Protein AF-A0AAE0R3N4-F1 (afdb_monomer_lite)

Structure (mmCIF, N/CA/C/O backbone):
data_AF-A0AAE0R3N4-F1
#
_entry.id   AF-A0AAE0R3N4-F1
#
loop_
_atom_site.group_PDB
_atom_site.id
_atom_site.type_symbol
_atom_site.label_atom_id
_atom_site.label_alt_id
_atom_site.label_comp_id
_atom_site.label_asym_id
_atom_site.label_entity_id
_atom_site.label_seq_id
_atom_site.pdbx_PDB_ins_code
_atom_site.Cartn_x
_atom_site.Cartn_y
_atom_site.Cartn_z
_atom_site.occupancy
_atom_site.B_iso_or_equiv
_atom_site.auth_seq_id
_atom_site.auth_comp_id
_atom_site.auth_asym_id
_atom_site.auth_atom_id
_atom_site.pdbx_PDB_model_num
ATOM 1 N N . MET A 1 1 ? -7.457 12.496 18.381 1.00 75.00 1 MET A N 1
ATOM 2 C CA . MET A 1 1 ? -6.257 12.449 17.524 1.00 75.00 1 MET A CA 1
ATOM 3 C C . MET A 1 1 ? -6.134 11.059 16.929 1.00 75.00 1 MET A C 1
ATOM 5 O O . MET A 1 1 ? -5.923 10.110 17.679 1.00 75.00 1 MET A O 1
ATOM 9 N N . HIS A 1 2 ? -6.313 10.932 15.615 1.00 83.38 2 HIS A N 1
ATOM 10 C CA . HIS A 1 2 ? -6.113 9.679 14.886 1.00 83.38 2 HIS A CA 1
ATOM 11 C C . HIS A 1 2 ? -4.612 9.431 14.718 1.00 83.38 2 HIS A C 1
ATOM 13 O O . HIS A 1 2 ? -3.865 10.351 14.389 1.00 83.38 2 HIS A O 1
ATOM 19 N N . ARG A 1 3 ? -4.149 8.204 14.975 1.00 85.06 3 ARG A N 1
ATOM 20 C CA . ARG A 1 3 ? -2.735 7.836 14.826 1.00 85.06 3 ARG A CA 1
ATOM 21 C C . ARG A 1 3 ? -2.588 6.842 13.689 1.00 85.06 3 ARG A C 1
ATOM 23 O O . ARG A 1 3 ? -3.102 5.733 13.780 1.00 85.06 3 ARG A O 1
ATOM 30 N N . ILE A 1 4 ? -1.857 7.235 12.657 1.00 84.19 4 ILE A N 1
ATOM 31 C CA . ILE A 1 4 ? -1.532 6.387 11.515 1.00 84.19 4 ILE A CA 1
ATOM 32 C C . ILE A 1 4 ? -0.083 5.940 11.672 1.00 84.19 4 ILE A C 1
ATOM 34 O O . ILE A 1 4 ? 0.822 6.760 11.842 1.00 84.19 4 ILE A O 1
ATOM 38 N N . LYS A 1 5 ? 0.141 4.628 11.626 1.00 84.88 5 LYS A N 1
ATOM 39 C CA . LYS A 1 5 ? 1.479 4.042 11.585 1.00 84.88 5 LYS A CA 1
ATOM 40 C C . LYS A 1 5 ? 1.647 3.329 10.257 1.00 84.88 5 LYS A C 1
ATOM 42 O O . LYS A 1 5 ? 0.799 2.520 9.899 1.00 84.88 5 LYS A O 1
ATOM 47 N N . GLY A 1 6 ? 2.729 3.623 9.550 1.00 77.62 6 GLY A N 1
ATOM 48 C CA . GLY A 1 6 ? 3.010 3.005 8.260 1.00 77.62 6 GLY A CA 1
ATOM 49 C C . GLY A 1 6 ? 4.486 2.708 8.054 1.00 77.62 6 GLY A C 1
ATOM 50 O O . GLY A 1 6 ? 5.361 3.213 8.763 1.00 77.62 6 GLY A O 1
ATOM 51 N N . THR A 1 7 ? 4.753 1.900 7.039 1.00 73.06 7 THR A N 1
ATOM 52 C CA . THR A 1 7 ? 6.085 1.692 6.473 1.00 73.06 7 THR A CA 1
ATOM 53 C C . THR A 1 7 ? 6.089 2.257 5.064 1.00 73.06 7 THR A C 1
ATOM 55 O O . THR A 1 7 ? 5.176 1.967 4.295 1.00 73.06 7 THR A O 1
ATOM 58 N N . MET A 1 8 ? 7.069 3.086 4.731 1.00 67.88 8 MET A N 1
ATOM 59 C CA . MET A 1 8 ? 7.149 3.728 3.421 1.00 67.88 8 MET A CA 1
ATOM 60 C C . MET A 1 8 ? 8.599 4.109 3.131 1.00 67.88 8 MET A C 1
ATOM 62 O O . MET A 1 8 ? 9.382 4.340 4.056 1.00 67.88 8 MET A O 1
ATOM 66 N N . ASP A 1 9 ? 8.959 4.199 1.851 1.00 63.75 9 ASP A N 1
ATOM 67 C CA . ASP A 1 9 ? 10.281 4.688 1.470 1.00 63.75 9 ASP A CA 1
ATOM 68 C C . ASP A 1 9 ? 10.438 6.142 1.926 1.00 63.75 9 ASP A C 1
ATOM 70 O O . ASP A 1 9 ? 9.513 6.947 1.778 1.00 63.75 9 ASP A O 1
ATOM 74 N N . GLY A 1 10 ? 11.613 6.509 2.443 1.00 62.28 10 GLY A N 1
ATOM 75 C CA . GLY A 1 10 ? 11.894 7.902 2.797 1.00 62.28 10 GLY A CA 1
ATOM 76 C C . GLY A 1 10 ? 11.706 8.861 1.613 1.00 62.28 10 GLY A C 1
ATOM 77 O O . GLY A 1 10 ? 11.278 9.998 1.805 1.00 62.28 10 GLY A O 1
ATOM 78 N N . ALA A 1 11 ? 11.933 8.394 0.380 1.00 62.97 11 ALA A N 1
ATOM 79 C CA . ALA A 1 11 ? 11.685 9.164 -0.836 1.00 62.97 11 ALA A CA 1
ATOM 80 C C . ALA A 1 11 ? 10.193 9.429 -1.102 1.00 62.97 11 ALA A C 1
ATOM 82 O O . ALA A 1 11 ? 9.863 10.476 -1.656 1.00 62.97 11 ALA A O 1
ATOM 83 N N . MET A 1 12 ? 9.294 8.524 -0.702 1.00 66.12 12 MET A N 1
ATOM 84 C CA . MET A 1 12 ? 7.843 8.713 -0.833 1.00 66.12 12 MET A CA 1
ATOM 85 C C . MET A 1 12 ? 7.274 9.568 0.305 1.00 66.12 12 MET A C 1
ATOM 87 O O . MET A 1 12 ? 6.354 10.347 0.078 1.00 66.12 12 MET A O 1
ATOM 91 N N . TYR A 1 13 ? 7.850 9.497 1.512 1.00 69.31 13 TYR A N 1
ATOM 92 C CA . TYR A 1 13 ? 7.412 10.313 2.652 1.00 69.31 13 TYR A CA 1
ATOM 93 C C . TYR A 1 13 ? 7.424 11.815 2.336 1.00 69.31 13 TYR A C 1
ATOM 95 O O . TYR A 1 13 ? 6.464 12.522 2.631 1.00 69.31 13 TYR A O 1
ATOM 103 N N . HIS A 1 14 ? 8.484 12.298 1.686 1.00 68.12 14 HIS A N 1
ATOM 104 C CA . HIS A 1 14 ? 8.627 13.710 1.317 1.00 68.12 14 HIS A CA 1
ATOM 105 C C . HIS A 1 14 ? 7.691 14.171 0.187 1.00 68.12 14 HIS A C 1
ATOM 107 O O . HIS A 1 14 ? 7.695 15.350 -0.158 1.00 68.12 14 HIS A O 1
ATOM 113 N N . GLN A 1 15 ? 6.912 13.264 -0.404 1.00 68.44 15 GLN A N 1
ATOM 114 C CA . GLN A 1 15 ? 5.987 13.564 -1.497 1.00 68.44 15 GLN A CA 1
ATOM 115 C C . GLN A 1 15 ? 4.553 13.817 -1.014 1.00 68.44 15 GLN A C 1
ATOM 117 O O . GLN A 1 15 ? 3.691 14.174 -1.815 1.00 68.44 15 GLN A O 1
ATOM 122 N N . ILE A 1 16 ? 4.286 13.670 0.288 1.00 72.06 16 ILE A N 1
ATOM 123 C CA . ILE A 1 16 ? 2.966 13.915 0.877 1.00 72.06 16 ILE A CA 1
ATOM 124 C C . ILE A 1 16 ? 2.819 15.416 1.182 1.00 72.06 16 ILE A C 1
ATOM 126 O O . ILE A 1 16 ? 2.949 15.849 2.324 1.00 72.06 16 ILE A O 1
ATOM 130 N N . LEU A 1 17 ? 2.566 16.207 0.135 1.00 60.41 17 LEU A N 1
ATOM 131 C CA . LEU A 1 17 ? 2.580 17.680 0.167 1.00 60.41 17 LEU A CA 1
ATOM 132 C C . LEU A 1 17 ? 1.595 18.325 1.157 1.00 60.41 17 LEU A C 1
ATOM 134 O O . LEU A 1 17 ? 1.822 19.455 1.583 1.00 60.41 17 LEU A O 1
ATOM 138 N N . ASP A 1 18 ? 0.523 17.626 1.529 1.00 70.94 18 ASP A N 1
ATOM 139 C CA . ASP A 1 18 ? -0.552 18.198 2.347 1.00 70.94 18 ASP A CA 1
ATOM 140 C C . ASP A 1 18 ? -0.300 18.054 3.867 1.00 70.94 18 ASP A C 1
ATOM 142 O O . ASP A 1 18 ? -1.045 18.609 4.673 1.00 70.94 18 ASP A O 1
ATOM 146 N N . LEU A 1 19 ? 0.753 17.335 4.287 1.00 75.69 19 LEU A N 1
ATOM 147 C CA . LEU A 1 19 ? 1.069 17.130 5.705 1.00 75.69 19 LEU A CA 1
ATOM 148 C C . LEU A 1 19 ? 2.213 18.025 6.186 1.00 75.69 19 LEU A C 1
ATOM 150 O O . LEU A 1 19 ? 3.256 18.164 5.545 1.00 75.69 19 LEU A O 1
ATOM 154 N N . LYS A 1 20 ? 2.083 18.553 7.408 1.00 84.50 20 LYS A N 1
ATOM 155 C CA . LYS A 1 20 ? 3.176 19.273 8.062 1.00 84.50 20 LYS A CA 1
ATOM 156 C C . LYS A 1 20 ? 4.199 18.276 8.600 1.00 84.50 20 LYS A C 1
ATOM 158 O O . LYS A 1 20 ? 4.008 17.676 9.659 1.00 84.50 20 LYS A O 1
ATOM 163 N N . HIS A 1 21 ? 5.298 18.107 7.875 1.00 83.38 21 HIS A N 1
ATOM 164 C CA . HIS A 1 21 ? 6.407 17.253 8.291 1.00 83.38 21 HIS A CA 1
ATOM 165 C C . HIS A 1 21 ? 7.129 17.816 9.523 1.00 83.38 21 HIS A C 1
ATOM 167 O O . HIS A 1 21 ? 7.526 18.981 9.556 1.00 83.38 21 HIS A O 1
ATOM 173 N N . LEU A 1 22 ? 7.346 16.969 10.527 1.00 84.25 22 LEU A N 1
ATOM 174 C CA . LEU A 1 22 ? 8.174 17.273 11.687 1.00 84.25 22 LEU A CA 1
ATOM 175 C C . LEU A 1 22 ? 9.624 16.894 11.384 1.00 84.25 22 LEU A C 1
ATOM 177 O O . LEU A 1 22 ? 9.919 15.765 10.985 1.00 84.25 22 LEU A O 1
ATOM 181 N N . ASN A 1 23 ? 10.538 17.842 11.583 1.00 81.31 23 ASN A N 1
ATOM 182 C CA . ASN A 1 23 ? 11.964 17.568 11.490 1.00 81.31 23 ASN A CA 1
ATOM 183 C C . ASN A 1 23 ? 12.429 16.862 12.770 1.00 81.31 23 ASN A C 1
ATOM 185 O O . ASN A 1 23 ? 12.510 17.479 13.828 1.00 81.31 23 ASN A O 1
ATOM 189 N N . LEU A 1 24 ? 12.729 15.569 12.658 1.00 82.31 24 LEU A N 1
ATOM 190 C CA . LEU A 1 24 ? 13.259 14.755 13.754 1.00 82.31 24 LEU A CA 1
ATOM 191 C C . LEU A 1 24 ? 14.793 14.651 13.728 1.00 82.31 24 LEU A C 1
ATOM 193 O O . LEU A 1 24 ? 15.355 13.876 14.494 1.00 82.31 24 LEU A O 1
ATOM 197 N N . TYR A 1 25 ? 15.467 15.385 12.832 1.00 82.00 25 TYR A N 1
ATOM 198 C CA . TYR A 1 25 ? 16.912 15.290 12.583 1.00 82.00 25 TYR A CA 1
ATOM 199 C C . TYR A 1 25 ? 17.383 13.865 12.239 1.00 82.00 25 TYR A C 1
ATOM 201 O O . TYR A 1 25 ? 18.526 13.486 12.486 1.00 82.00 25 TYR A O 1
ATOM 209 N N . THR A 1 26 ? 16.493 13.065 11.651 1.00 74.75 26 THR A N 1
ATOM 210 C CA . THR A 1 26 ? 16.765 11.692 11.224 1.00 74.75 26 THR A CA 1
ATOM 211 C C . THR A 1 26 ? 17.286 11.650 9.784 1.00 74.75 26 THR A C 1
ATOM 213 O O . THR A 1 26 ? 16.994 12.547 8.984 1.00 74.75 26 THR A O 1
ATOM 216 N N . PRO A 1 27 ? 18.052 10.611 9.400 1.00 74.12 27 PRO A N 1
ATOM 217 C CA . PRO A 1 27 ? 18.495 10.452 8.020 1.00 74.12 27 PRO A CA 1
ATOM 218 C C . PRO A 1 27 ? 17.307 10.415 7.046 1.00 74.12 27 PRO A C 1
ATOM 220 O O . PRO A 1 27 ? 16.409 9.581 7.184 1.00 74.12 27 PRO A O 1
ATOM 223 N N . ARG A 1 28 ? 17.350 11.262 6.003 1.00 66.62 28 ARG A N 1
ATOM 224 C CA . ARG A 1 28 ? 16.274 11.456 5.000 1.00 66.62 28 ARG A CA 1
ATOM 225 C C . ARG A 1 28 ? 15.752 10.185 4.322 1.00 66.62 28 ARG A C 1
ATOM 227 O O . ARG A 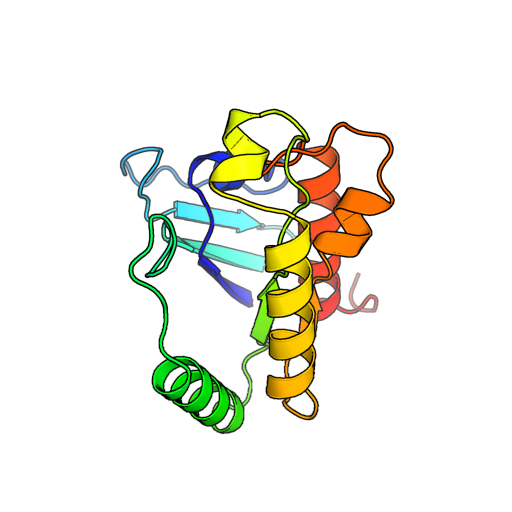1 28 ? 14.679 10.214 3.738 1.00 66.62 28 ARG A O 1
ATOM 234 N N . ARG A 1 29 ? 16.500 9.079 4.352 1.00 65.62 29 ARG A N 1
ATOM 235 C CA . ARG A 1 29 ? 16.110 7.813 3.707 1.00 65.62 29 ARG A CA 1
ATOM 236 C C . ARG A 1 29 ? 15.598 6.746 4.674 1.00 65.62 29 ARG A C 1
ATOM 238 O O . ARG A 1 29 ? 14.918 5.827 4.238 1.00 65.62 29 ARG A O 1
ATOM 245 N N . VAL A 1 30 ? 15.934 6.845 5.960 1.00 68.50 30 VAL A N 1
ATOM 246 C CA . VAL A 1 30 ? 15.779 5.735 6.921 1.00 68.50 30 VAL A CA 1
ATOM 247 C C . VAL A 1 30 ? 14.723 6.046 7.987 1.00 68.50 30 VAL A C 1
ATOM 249 O O . VAL A 1 30 ? 14.092 5.142 8.536 1.00 68.50 30 VAL A O 1
ATOM 252 N N . GLY A 1 31 ? 14.459 7.329 8.235 1.00 71.50 31 GLY A N 1
ATOM 253 C CA . GLY A 1 31 ? 13.510 7.753 9.257 1.00 71.50 31 GLY A CA 1
ATOM 254 C C . GLY A 1 31 ? 14.039 7.494 10.676 1.00 71.50 31 GLY A C 1
ATOM 255 O O . GLY A 1 31 ? 15.249 7.362 10.862 1.00 71.50 31 GLY A O 1
ATOM 256 N N . PRO A 1 32 ? 13.164 7.439 11.697 1.00 72.00 32 PRO A N 1
ATOM 257 C CA . PRO A 1 32 ? 11.711 7.575 11.618 1.00 72.00 32 PRO A CA 1
ATOM 258 C C . PRO A 1 32 ? 11.281 8.942 11.083 1.00 72.00 32 PRO A C 1
ATOM 260 O O . PRO A 1 32 ? 11.993 9.938 11.227 1.00 72.00 32 PRO A O 1
ATOM 263 N N . PHE A 1 33 ? 10.104 8.971 10.473 1.00 81.38 33 PHE A N 1
ATOM 264 C CA . PHE A 1 33 ? 9.484 10.176 9.949 1.00 81.38 33 PHE A CA 1
ATOM 265 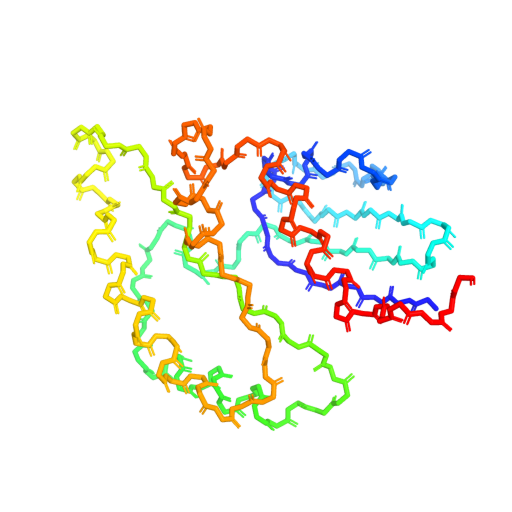C C . PHE A 1 33 ? 8.148 10.421 10.639 1.00 81.38 33 PHE A C 1
ATOM 267 O O . PHE A 1 33 ? 7.465 9.477 11.041 1.00 81.38 33 PHE A O 1
ATOM 274 N N . MET A 1 34 ? 7.766 11.686 10.785 1.00 85.12 34 MET A N 1
ATOM 275 C CA . MET A 1 34 ? 6.515 12.046 11.436 1.00 85.12 34 MET A CA 1
ATOM 276 C C . MET A 1 34 ? 5.919 13.288 10.802 1.00 85.12 34 MET A C 1
ATOM 278 O O . MET A 1 34 ? 6.609 14.291 10.653 1.00 85.12 34 MET A O 1
ATOM 282 N N . ALA A 1 35 ? 4.638 13.231 10.469 1.00 84.94 35 ALA A N 1
ATOM 283 C CA . ALA A 1 35 ? 3.913 14.356 9.910 1.00 84.94 35 ALA A CA 1
ATOM 284 C C . ALA A 1 35 ? 2.573 14.533 10.624 1.00 84.94 35 ALA A C 1
ATOM 286 O O . ALA A 1 35 ? 1.998 13.571 11.139 1.00 84.94 35 ALA A O 1
ATOM 287 N N . VAL A 1 36 ? 2.103 15.773 10.683 1.00 85.56 36 VAL A N 1
ATOM 288 C CA . VAL A 1 36 ? 0.870 16.144 11.373 1.00 85.56 36 VAL A CA 1
ATOM 289 C C . VAL A 1 36 ? -0.061 16.848 10.403 1.00 85.56 36 VAL A C 1
ATOM 291 O O . VAL A 1 36 ? 0.351 17.750 9.675 1.00 85.56 36 VAL A O 1
ATOM 294 N N . ASP A 1 37 ? -1.327 16.460 10.456 1.00 82.94 37 ASP A N 1
ATOM 295 C CA . ASP A 1 37 ? -2.440 17.248 9.950 1.00 82.94 37 ASP A CA 1
ATOM 296 C C . ASP A 1 37 ? -3.213 17.791 11.153 1.00 82.94 37 ASP A C 1
ATOM 298 O O . ASP A 1 37 ? -3.911 17.055 11.860 1.00 82.94 37 ASP A O 1
ATOM 302 N N . SER A 1 38 ? -3.049 19.085 11.419 1.00 82.94 38 SER A N 1
ATOM 303 C CA . SER A 1 38 ? -3.748 19.761 12.511 1.00 82.94 38 SER A CA 1
ATOM 304 C C . SER A 1 38 ? -5.241 19.923 12.240 1.00 82.94 38 SER A C 1
ATOM 306 O O . SER A 1 38 ? -6.014 19.940 13.192 1.00 82.94 38 SER A O 1
ATOM 308 N N . THR A 1 39 ? -5.644 20.018 10.971 1.00 82.38 39 THR A N 1
ATOM 309 C CA . THR A 1 39 ? -7.037 20.225 10.559 1.00 82.38 39 THR A CA 1
ATOM 310 C C . THR A 1 39 ? -7.856 18.970 10.826 1.00 82.38 39 THR A C 1
ATOM 312 O O . THR A 1 39 ? -8.909 19.036 11.450 1.00 82.38 39 THR A O 1
ATOM 315 N N . ASN A 1 40 ? -7.325 17.808 10.442 1.00 78.50 40 ASN A N 1
ATOM 316 C CA . ASN A 1 40 ? -8.000 16.521 10.625 1.00 78.50 40 ASN A CA 1
ATOM 317 C C . ASN A 1 40 ? -7.594 15.793 11.922 1.00 78.50 40 ASN A C 1
ATOM 319 O O . ASN A 1 40 ? -8.030 14.669 12.177 1.00 78.50 40 ASN A O 1
ATOM 323 N N . ASN A 1 41 ? -6.765 16.422 12.768 1.00 85.12 41 ASN A N 1
ATOM 324 C CA . ASN A 1 41 ? -6.246 15.853 14.018 1.00 85.12 41 ASN A CA 1
ATOM 325 C C . ASN A 1 41 ? -5.572 14.479 13.806 1.00 85.12 41 ASN A C 1
ATOM 327 O O . ASN A 1 41 ? -5.796 13.532 14.575 1.00 85.12 41 ASN A O 1
ATOM 331 N N . ILE A 1 42 ? -4.771 14.369 12.742 1.00 83.88 42 ILE A N 1
ATOM 332 C CA . ILE A 1 42 ? -4.056 13.152 12.347 1.00 83.88 42 ILE A CA 1
ATOM 333 C C . ILE A 1 42 ? -2.574 13.312 12.679 1.00 83.88 42 ILE A C 1
ATOM 335 O O . ILE A 1 42 ? -1.916 14.269 12.273 1.00 83.88 42 ILE A O 1
ATOM 339 N N . LEU A 1 43 ? -2.034 12.322 13.384 1.00 86.50 43 LEU A N 1
ATOM 340 C CA . LEU A 1 43 ? -0.603 12.132 13.558 1.00 86.50 43 LEU A CA 1
ATOM 341 C C . LEU A 1 43 ? -0.174 10.915 12.748 1.00 86.50 43 LEU A C 1
ATOM 343 O O . LEU A 1 43 ? -0.629 9.800 13.012 1.00 86.50 43 LEU A O 1
ATOM 347 N N . VAL A 1 44 ? 0.738 11.117 11.807 1.00 84.69 44 VAL A N 1
ATOM 348 C CA . VAL A 1 44 ? 1.301 10.042 11.000 1.00 84.69 44 VAL A CA 1
ATOM 349 C C . VAL A 1 44 ? 2.737 9.790 11.419 1.00 84.69 44 VAL A C 1
ATOM 351 O O . VAL A 1 44 ? 3.555 10.706 11.426 1.00 84.69 44 VAL A O 1
ATOM 354 N N . SER A 1 45 ? 3.059 8.545 11.757 1.00 85.50 45 SER A N 1
ATOM 355 C CA . SER A 1 45 ? 4.431 8.105 11.996 1.00 85.50 45 SER A CA 1
ATOM 356 C C . SER A 1 45 ? 4.812 7.030 10.991 1.00 85.50 45 SER A C 1
ATOM 358 O O . SER A 1 45 ? 4.131 6.006 10.892 1.00 85.50 45 SER A O 1
ATOM 360 N N . PHE A 1 46 ? 5.923 7.238 10.298 1.00 78.38 46 PHE A N 1
ATOM 361 C CA . PHE A 1 46 ? 6.458 6.288 9.341 1.00 78.38 46 PHE A CA 1
ATOM 362 C C . PHE A 1 46 ? 7.830 5.791 9.759 1.00 78.38 46 PHE A C 1
ATOM 364 O O . PHE A 1 46 ? 8.636 6.504 10.363 1.00 78.38 46 PHE A O 1
ATOM 371 N N . ARG A 1 47 ? 8.110 4.553 9.379 1.00 73.31 47 ARG A N 1
ATOM 372 C CA . ARG A 1 47 ? 9.458 3.995 9.382 1.00 73.31 47 ARG A CA 1
ATOM 373 C C . ARG A 1 47 ? 9.827 3.628 7.953 1.00 73.31 47 ARG A C 1
ATOM 375 O O . ARG A 1 47 ? 8.949 3.248 7.176 1.00 73.31 47 ARG A O 1
ATOM 382 N N . CYS A 1 48 ? 11.112 3.748 7.621 1.00 68.31 48 CYS A N 1
ATOM 383 C CA . CYS A 1 48 ? 11.619 3.082 6.430 1.00 68.31 48 CYS A CA 1
ATOM 384 C C . CYS A 1 48 ? 11.331 1.581 6.554 1.00 68.31 48 CYS A C 1
ATOM 386 O O . CYS A 1 48 ? 11.199 1.063 7.668 1.00 68.31 48 CYS A O 1
ATOM 388 N N . HIS A 1 49 ? 11.136 0.943 5.405 1.00 63.59 49 HIS A N 1
ATOM 389 C CA . HIS A 1 49 ? 10.731 -0.448 5.221 1.00 63.59 49 HIS A CA 1
ATOM 390 C C . HIS A 1 49 ? 11.224 -1.383 6.333 1.00 63.59 49 HIS A C 1
ATOM 392 O O . HIS A 1 49 ? 12.410 -1.400 6.665 1.00 63.59 49 HIS A O 1
ATOM 398 N N . GLY A 1 50 ? 10.325 -2.210 6.872 1.00 52.97 50 GLY A N 1
ATOM 399 C CA . GLY A 1 50 ? 10.760 -3.461 7.492 1.00 52.97 50 GLY A CA 1
ATOM 400 C C . GLY A 1 50 ? 11.264 -4.424 6.409 1.00 52.97 50 GLY A C 1
ATOM 401 O O . GLY A 1 50 ? 11.139 -4.128 5.215 1.00 52.97 50 GLY A O 1
ATOM 402 N N . PRO A 1 51 ? 11.793 -5.602 6.771 1.00 50.22 51 PRO A N 1
ATOM 403 C CA . PRO A 1 51 ? 11.863 -6.703 5.814 1.00 50.22 51 PRO A CA 1
ATOM 404 C C . PRO A 1 51 ? 10.504 -6.808 5.084 1.00 50.22 51 PRO A C 1
ATOM 406 O O . PRO A 1 51 ? 9.482 -6.800 5.775 1.00 50.22 51 PRO A O 1
ATOM 409 N N . PRO A 1 52 ? 10.456 -6.818 3.733 1.00 49.69 52 PRO A N 1
ATOM 410 C CA . PRO A 1 52 ? 11.489 -7.334 2.834 1.00 49.69 52 PRO A CA 1
ATOM 411 C C . PRO A 1 52 ? 11.894 -6.410 1.656 1.00 49.69 52 PRO A C 1
ATOM 413 O O . PRO A 1 52 ? 11.996 -6.887 0.529 1.00 49.69 52 PRO A O 1
ATOM 416 N N . ILE A 1 53 ? 12.154 -5.111 1.834 1.00 52.09 53 ILE A N 1
ATOM 417 C CA . ILE A 1 53 ? 12.685 -4.305 0.709 1.00 52.09 53 ILE A CA 1
ATOM 418 C C . ILE A 1 53 ? 14.226 -4.351 0.708 1.00 52.09 53 ILE A C 1
ATOM 420 O O . ILE A 1 53 ? 14.865 -3.847 1.630 1.00 52.09 53 ILE A O 1
ATOM 424 N N . ARG A 1 54 ? 14.779 -4.965 -0.364 1.00 51.88 54 ARG A N 1
ATOM 425 C CA . ARG A 1 54 ? 16.153 -5.504 -0.613 1.00 51.88 54 ARG A CA 1
ATOM 426 C C . ARG A 1 54 ? 16.383 -7.000 -0.268 1.00 51.88 54 ARG A C 1
ATOM 428 O O . ARG A 1 54 ? 17.464 -7.369 0.169 1.00 51.88 54 ARG A O 1
ATOM 435 N N . PHE A 1 55 ? 15.345 -7.823 -0.457 1.00 55.22 55 PHE A N 1
ATOM 436 C CA . PHE A 1 55 ? 15.158 -9.263 -0.167 1.00 55.22 55 PHE A CA 1
ATOM 437 C C . PHE A 1 55 ? 16.277 -10.126 0.454 1.00 55.22 55 PHE A C 1
ATOM 439 O O . PHE A 1 55 ? 17.288 -10.447 -0.164 1.00 55.22 55 PHE A O 1
ATOM 446 N N . THR A 1 56 ? 15.894 -10.748 1.578 1.00 49.81 56 THR A N 1
ATOM 447 C CA . THR A 1 56 ? 15.669 -12.208 1.625 1.00 49.81 56 THR A CA 1
ATOM 448 C C . THR A 1 56 ? 14.174 -12.495 1.390 1.00 49.81 56 THR A C 1
ATOM 450 O O . THR A 1 56 ? 13.326 -11.708 1.807 1.00 49.81 56 THR A O 1
ATOM 453 N N . SER A 1 57 ? 13.831 -13.587 0.698 1.00 61.91 57 SER A N 1
ATOM 454 C CA . SER A 1 57 ? 12.444 -14.021 0.443 1.00 61.91 57 SER A CA 1
ATOM 455 C C . SER A 1 57 ? 11.657 -14.242 1.744 1.00 61.91 57 SER A C 1
ATOM 457 O O . SER A 1 57 ? 12.127 -14.970 2.622 1.00 61.91 57 SER A O 1
ATOM 459 N N . VAL A 1 58 ? 10.441 -13.694 1.849 1.00 67.75 58 VAL A N 1
ATOM 460 C CA . VAL A 1 58 ? 9.534 -13.983 2.975 1.00 67.75 58 VAL A CA 1
ATOM 461 C C . VAL A 1 58 ? 8.927 -15.370 2.778 1.00 67.75 58 VAL A C 1
ATOM 463 O O . VAL A 1 58 ? 8.321 -15.653 1.746 1.00 67.75 58 VAL A O 1
ATOM 466 N N . ARG A 1 59 ? 9.098 -16.256 3.760 1.00 77.38 59 ARG A N 1
ATOM 467 C CA . ARG A 1 59 ? 8.519 -17.605 3.711 1.00 77.38 59 ARG A CA 1
ATOM 468 C C . ARG A 1 59 ? 7.003 -17.533 3.896 1.00 77.38 59 ARG A C 1
ATOM 470 O O . ARG A 1 59 ? 6.508 -16.706 4.658 1.00 77.38 59 ARG A O 1
ATOM 477 N N . PHE A 1 60 ? 6.263 -18.462 3.290 1.00 78.75 60 PHE A N 1
ATOM 478 C CA . PHE A 1 60 ? 4.808 -18.563 3.479 1.00 78.75 60 PHE A CA 1
ATOM 479 C C . PHE A 1 60 ? 4.387 -18.695 4.953 1.00 78.75 60 PHE A C 1
ATOM 481 O O . PHE A 1 60 ? 3.318 -18.217 5.326 1.00 78.75 60 PHE A O 1
ATOM 488 N N . SER A 1 61 ? 5.228 -19.299 5.802 1.00 84.19 61 SER A N 1
ATOM 489 C CA . SER A 1 61 ? 5.004 -19.382 7.251 1.00 84.19 61 SER A CA 1
ATOM 490 C C . SER A 1 61 ? 4.897 -18.006 7.909 1.00 84.19 61 SER A C 1
ATOM 492 O O . SER A 1 61 ? 4.016 -17.799 8.739 1.00 84.19 61 SER A O 1
ATOM 494 N N . GLU A 1 62 ? 5.740 -17.058 7.497 1.00 85.56 62 GLU A N 1
ATOM 495 C CA . GLU A 1 62 ? 5.746 -15.688 8.017 1.00 85.56 62 GLU A CA 1
ATOM 496 C C . GLU A 1 62 ? 4.486 -14.939 7.582 1.00 85.56 62 GLU A C 1
ATOM 498 O O . GLU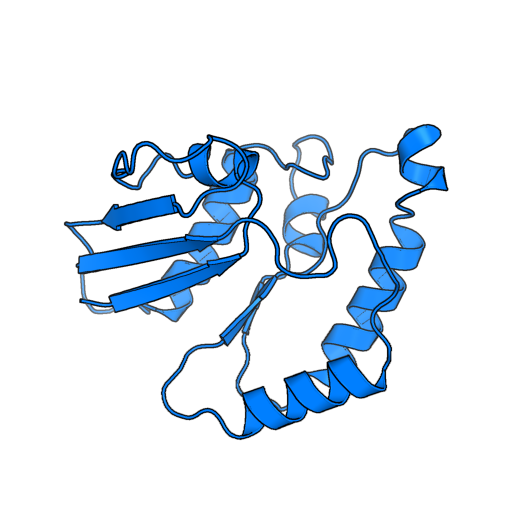 A 1 62 ? 3.828 -14.301 8.397 1.00 85.56 62 GLU A O 1
ATOM 503 N N . LEU A 1 63 ? 4.082 -15.071 6.312 1.00 83.50 63 LEU A N 1
ATOM 504 C CA . LEU A 1 63 ? 2.846 -14.451 5.823 1.00 83.50 63 LEU A CA 1
ATOM 505 C C . LEU A 1 63 ? 1.609 -15.006 6.537 1.00 83.50 63 LEU A C 1
ATOM 507 O O . LEU A 1 63 ? 0.696 -14.254 6.870 1.00 83.50 63 LEU A O 1
ATOM 511 N N . ARG A 1 64 ? 1.586 -16.314 6.819 1.00 87.06 64 ARG A N 1
ATOM 512 C CA . ARG A 1 64 ? 0.517 -16.936 7.608 1.00 87.06 64 ARG A CA 1
ATOM 513 C C . ARG A 1 64 ? 0.510 -16.438 9.052 1.00 87.06 64 ARG A C 1
ATOM 515 O O . ARG A 1 64 ? -0.564 -16.197 9.593 1.00 87.06 64 ARG A O 1
ATOM 522 N N . TYR A 1 65 ? 1.681 -16.280 9.670 1.00 90.81 65 TYR A N 1
ATOM 523 C CA . TYR A 1 65 ? 1.796 -15.685 1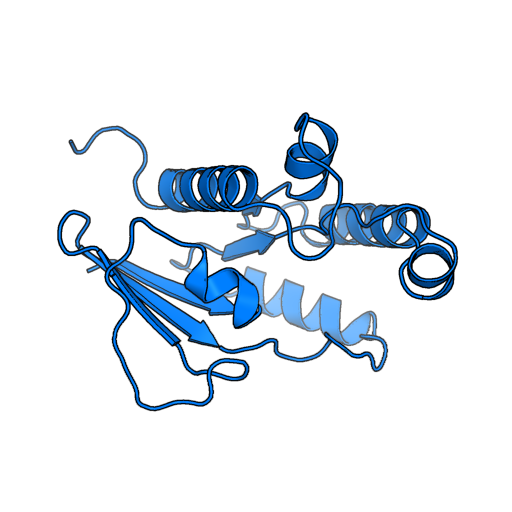1.001 1.00 90.81 65 TYR A CA 1
ATOM 524 C C . TYR A 1 65 ? 1.217 -14.266 11.011 1.00 90.81 65 TYR A C 1
ATOM 526 O O . TYR A 1 65 ? 0.342 -13.974 11.819 1.00 90.81 65 TYR A O 1
ATOM 534 N N . VAL A 1 66 ? 1.611 -13.426 10.050 1.00 89.00 66 VAL A N 1
ATOM 535 C CA . VAL A 1 66 ? 1.086 -12.060 9.900 1.00 89.00 66 VAL A CA 1
ATOM 536 C C . VAL A 1 66 ? -0.433 -12.054 9.723 1.00 89.00 66 VAL A C 1
ATOM 538 O O . VAL A 1 66 ? -1.111 -11.276 10.387 1.00 89.00 66 VAL A O 1
ATOM 541 N N . ALA A 1 67 ? -0.984 -12.929 8.877 1.00 89.88 67 ALA A N 1
ATOM 542 C CA . ALA A 1 67 ? -2.430 -13.040 8.686 1.00 89.88 67 ALA A CA 1
ATOM 543 C C . ALA A 1 67 ? -3.164 -13.391 9.990 1.00 89.88 67 ALA A C 1
ATOM 545 O O . ALA A 1 67 ? -4.151 -12.740 10.326 1.00 89.88 67 ALA A O 1
ATOM 546 N N . ASN A 1 68 ? -2.644 -14.353 10.757 1.00 92.62 68 ASN A N 1
ATOM 547 C CA . ASN A 1 68 ? -3.214 -14.722 12.053 1.00 92.62 68 ASN A CA 1
ATOM 548 C C . ASN A 1 68 ? -3.147 -13.571 13.065 1.00 92.62 68 ASN A C 1
ATOM 550 O O . ASN A 1 68 ? -4.091 -13.368 13.821 1.00 92.62 68 ASN A O 1
ATOM 554 N N . GLU A 1 69 ? -2.043 -12.824 13.104 1.00 93.31 69 GLU A N 1
ATOM 555 C CA . GLU A 1 69 ? -1.916 -11.686 14.017 1.00 93.31 69 GLU A CA 1
ATOM 556 C C . GLU A 1 69 ? -2.871 -10.555 13.637 1.00 93.31 69 GLU A C 1
ATOM 558 O O . GLU A 1 69 ? -3.505 -9.973 14.512 1.00 93.31 69 GLU A O 1
ATOM 563 N N . ILE A 1 70 ? -3.047 -10.288 12.341 1.00 92.00 70 ILE A N 1
ATOM 564 C CA . ILE A 1 70 ? -4.028 -9.310 11.862 1.00 92.00 70 ILE A CA 1
ATOM 565 C C . ILE A 1 70 ? -5.455 -9.721 12.238 1.00 92.00 70 ILE A C 1
ATOM 567 O O . ILE A 1 70 ? -6.219 -8.868 12.677 1.00 92.00 70 ILE A O 1
ATOM 571 N N . ASP A 1 71 ? -5.798 -11.005 12.128 1.00 92.94 71 ASP A N 1
ATOM 572 C CA . ASP A 1 71 ? -7.121 -11.524 12.504 1.00 92.94 71 ASP A CA 1
ATOM 573 C C . ASP A 1 71 ? -7.433 -11.340 14.002 1.00 92.94 71 ASP A C 1
ATOM 575 O O . ASP A 1 71 ? -8.574 -11.107 14.396 1.00 92.94 71 ASP A O 1
ATOM 579 N N . ARG A 1 72 ? -6.405 -11.378 14.861 1.00 92.56 72 ARG A N 1
ATOM 580 C CA . ARG A 1 72 ? -6.558 -11.153 16.309 1.00 92.56 72 ARG A CA 1
ATOM 581 C C . ARG A 1 72 ? -6.665 -9.681 16.696 1.00 92.56 72 ARG A C 1
ATOM 583 O O . ARG A 1 72 ? -7.135 -9.381 17.797 1.00 92.56 72 ARG A O 1
ATOM 590 N N . ILE A 1 73 ? -6.188 -8.763 15.856 1.00 89.94 73 ILE A N 1
ATOM 591 C CA . ILE A 1 73 ? -6.172 -7.339 16.185 1.00 89.94 73 ILE A CA 1
ATOM 592 C C . ILE A 1 73 ? -7.586 -6.769 16.065 1.00 89.94 73 ILE A C 1
ATOM 594 O O . ILE A 1 73 ? -8.220 -6.801 15.015 1.00 89.94 73 ILE A O 1
ATOM 598 N N . GLN A 1 74 ? -8.053 -6.158 17.150 1.00 85.44 74 GLN A N 1
ATOM 599 C CA . GLN A 1 74 ? -9.333 -5.459 17.202 1.00 85.44 74 GLN A CA 1
ATOM 600 C C . GLN A 1 74 ? -9.118 -3.942 17.195 1.00 85.44 74 GLN A C 1
ATOM 602 O O . GLN A 1 74 ? -8.069 -3.441 17.607 1.00 85.44 74 GLN A O 1
ATOM 607 N N . ALA A 1 75 ? -10.123 -3.201 16.720 1.00 85.38 75 ALA A N 1
ATOM 608 C CA . ALA A 1 75 ? -10.161 -1.733 16.736 1.00 85.38 75 ALA A CA 1
ATOM 609 C C . ALA A 1 75 ? -8.991 -1.018 16.019 1.00 85.38 75 ALA A C 1
ATOM 611 O O . ALA A 1 75 ? -8.776 0.177 16.224 1.00 85.38 75 ALA A O 1
ATOM 612 N N . THR A 1 76 ? -8.255 -1.719 15.150 1.00 88.88 76 THR A N 1
ATOM 613 C CA . THR A 1 76 ? -7.219 -1.136 14.287 1.00 88.88 76 THR A CA 1
ATOM 614 C C . THR A 1 76 ? -7.613 -1.322 12.831 1.00 88.88 76 THR A C 1
ATOM 616 O O . THR A 1 76 ? -7.836 -2.442 12.381 1.00 88.88 76 THR A O 1
ATOM 619 N N . LEU A 1 77 ? -7.670 -0.225 12.078 1.00 89.75 77 LEU A N 1
ATOM 620 C CA . LEU A 1 77 ? -7.780 -0.291 10.627 1.00 89.75 77 LEU A CA 1
ATOM 621 C C . LEU A 1 77 ? -6.429 -0.719 10.048 1.00 89.75 77 LEU A C 1
ATOM 623 O O . LEU A 1 77 ? -5.435 -0.006 10.195 1.00 89.75 77 LEU A O 1
ATOM 627 N N . VAL A 1 78 ? -6.409 -1.854 9.358 1.00 91.44 78 VAL A N 1
ATOM 628 C CA . VAL A 1 78 ? -5.235 -2.336 8.632 1.00 91.44 78 VAL A CA 1
ATOM 629 C C . VAL A 1 78 ? -5.450 -2.115 7.141 1.00 91.44 78 VAL A C 1
ATOM 631 O O . VAL A 1 78 ? -6.430 -2.598 6.573 1.00 91.44 78 VAL A O 1
ATOM 634 N N . VAL A 1 79 ? -4.527 -1.393 6.506 1.00 90.75 79 VAL A N 1
ATOM 635 C CA . VAL A 1 79 ? -4.517 -1.180 5.055 1.00 90.75 79 VAL A CA 1
ATOM 636 C C . VAL A 1 79 ? -3.296 -1.874 4.460 1.00 90.75 79 VAL A C 1
ATOM 638 O O . VAL A 1 79 ? -2.171 -1.603 4.875 1.00 90.75 79 VAL A O 1
ATOM 641 N N . ILE A 1 80 ? -3.516 -2.758 3.491 1.00 89.75 80 ILE A N 1
ATOM 642 C CA . ILE A 1 80 ? -2.466 -3.445 2.738 1.00 89.75 80 ILE A CA 1
ATOM 643 C C . ILE A 1 80 ? -2.298 -2.720 1.403 1.00 89.75 80 ILE A C 1
ATOM 645 O O . ILE A 1 80 ? -3.233 -2.650 0.610 1.00 89.75 80 ILE A O 1
ATOM 649 N N . HIS A 1 81 ? -1.112 -2.164 1.171 1.00 88.12 81 HIS A N 1
ATOM 650 C CA . HIS A 1 81 ? -0.736 -1.511 -0.083 1.00 88.12 81 HIS A CA 1
ATOM 651 C C . HIS A 1 81 ? -0.163 -2.555 -1.051 1.00 88.12 81 HIS A C 1
ATOM 653 O O . HIS A 1 81 ? 0.818 -3.219 -0.713 1.00 88.12 81 HIS A O 1
ATOM 659 N N . THR A 1 82 ? -0.760 -2.706 -2.238 1.00 89.12 82 THR A N 1
ATOM 660 C CA . THR A 1 82 ? -0.284 -3.654 -3.265 1.00 89.12 82 THR A CA 1
ATOM 661 C C . THR A 1 82 ? 0.944 -3.120 -4.016 1.00 89.12 82 THR A C 1
ATOM 663 O O . THR A 1 82 ? 1.440 -2.037 -3.718 1.00 89.12 82 THR A O 1
ATOM 666 N N . ALA A 1 83 ? 1.532 -3.878 -4.941 1.00 86.12 83 ALA A N 1
ATOM 667 C CA . ALA A 1 83 ? 2.712 -3.406 -5.671 1.00 86.12 83 ALA A CA 1
ATOM 668 C C . ALA A 1 83 ? 2.374 -2.243 -6.629 1.00 86.12 83 ALA A C 1
ATOM 670 O O . ALA A 1 83 ? 1.309 -2.230 -7.238 1.00 86.12 83 ALA A O 1
ATOM 671 N N . ASN A 1 84 ? 3.308 -1.304 -6.806 1.00 88.56 84 ASN A N 1
ATOM 672 C CA . ASN A 1 84 ? 3.265 -0.330 -7.903 1.00 88.56 84 ASN A CA 1
ATOM 673 C C . ASN A 1 84 ? 3.804 -0.970 -9.187 1.00 88.56 84 ASN A C 1
ATOM 675 O O . ASN A 1 84 ? 4.750 -1.761 -9.123 1.00 88.56 84 ASN A O 1
ATOM 679 N N . LEU A 1 85 ? 3.278 -0.568 -10.347 1.00 89.81 85 LEU A N 1
ATOM 680 C CA . LEU A 1 85 ? 3.907 -0.902 -11.623 1.00 89.81 85 LEU A CA 1
ATOM 681 C C . LEU A 1 85 ? 5.283 -0.250 -11.749 1.00 89.81 85 LEU A C 1
ATOM 683 O O . LEU A 1 85 ? 5.444 0.947 -11.516 1.00 89.81 85 LEU A O 1
ATOM 687 N N . GLN A 1 86 ? 6.264 -1.036 -12.186 1.00 88.38 86 GLN A N 1
ATOM 688 C CA . GLN A 1 86 ? 7.606 -0.541 -12.475 1.00 88.38 86 GLN A CA 1
ATOM 689 C C . GLN A 1 86 ? 7.796 -0.195 -13.948 1.00 88.38 86 GLN A C 1
ATOM 691 O O . GLN A 1 86 ? 7.023 -0.612 -14.819 1.00 88.38 86 GLN A O 1
ATOM 696 N N . LYS A 1 87 ? 8.877 0.545 -14.214 1.00 89.38 87 LYS A N 1
ATOM 697 C CA . LYS A 1 87 ? 9.367 0.820 -15.565 1.00 89.38 87 LYS A CA 1
ATOM 698 C C . LYS A 1 87 ? 9.664 -0.486 -16.293 1.00 89.38 87 LYS A C 1
ATOM 700 O O . LYS A 1 87 ? 10.244 -1.412 -15.734 1.00 89.38 87 LYS A O 1
ATOM 705 N N . LEU A 1 88 ? 9.284 -0.530 -17.565 1.00 85.88 88 LEU A N 1
ATOM 706 C CA . LEU A 1 88 ? 9.552 -1.655 -18.456 1.00 85.88 88 LEU A CA 1
ATOM 707 C C . LEU A 1 88 ? 10.890 -1.448 -19.175 1.00 85.88 88 LEU A C 1
ATOM 709 O O . LEU A 1 88 ? 10.937 -1.298 -20.392 1.00 85.88 88 LEU A O 1
ATOM 713 N N . ASP A 1 89 ? 11.974 -1.397 -18.405 1.00 86.25 89 ASP A N 1
ATOM 714 C CA . ASP A 1 89 ? 13.344 -1.396 -18.925 1.00 86.25 89 ASP A CA 1
ATOM 715 C C . ASP A 1 89 ? 14.053 -2.727 -18.601 1.00 86.25 89 ASP A C 1
ATOM 717 O O . ASP A 1 89 ? 13.559 -3.496 -17.765 1.00 86.25 89 ASP A O 1
ATOM 721 N N . PRO A 1 90 ? 15.168 -3.062 -19.280 1.00 82.38 90 PRO A N 1
ATOM 722 C CA . PRO A 1 90 ? 15.831 -4.354 -19.103 1.00 82.38 90 PRO A CA 1
ATOM 723 C C . PRO A 1 90 ? 16.283 -4.635 -17.664 1.00 82.38 90 PRO A C 1
ATOM 725 O O . PRO A 1 90 ? 16.161 -5.767 -17.202 1.00 82.38 90 PRO A O 1
ATOM 728 N N . GLU A 1 91 ? 16.767 -3.619 -16.946 1.00 81.62 91 GLU A N 1
ATOM 729 C CA . GLU A 1 91 ? 17.260 -3.765 -15.574 1.00 81.62 91 GLU A CA 1
ATOM 730 C C . GLU A 1 91 ? 16.107 -4.097 -14.619 1.00 81.62 91 GLU A C 1
ATOM 732 O O . GLU A 1 91 ? 16.131 -5.118 -13.926 1.00 81.62 91 GLU A O 1
ATOM 737 N N . ASN A 1 92 ? 15.046 -3.287 -14.640 1.00 78.62 92 ASN A N 1
ATOM 738 C CA . ASN A 1 92 ? 13.886 -3.485 -13.779 1.00 78.62 92 ASN A CA 1
ATOM 739 C C . ASN A 1 92 ? 13.114 -4.758 -14.138 1.00 78.62 92 ASN A C 1
ATOM 741 O O . ASN A 1 92 ? 12.639 -5.459 -13.248 1.00 78.62 92 ASN A O 1
ATOM 745 N N . SER A 1 93 ? 13.055 -5.130 -15.418 1.00 78.38 93 SER A N 1
ATOM 746 C CA . SER A 1 93 ? 12.387 -6.366 -15.849 1.00 78.38 93 SER A CA 1
ATOM 747 C C . SER A 1 93 ? 13.084 -7.631 -15.334 1.00 78.38 93 SER A C 1
ATOM 749 O O . SER A 1 93 ? 12.409 -8.628 -15.072 1.00 78.38 93 SER A O 1
ATOM 751 N N . MET A 1 94 ? 14.413 -7.599 -15.165 1.00 74.94 94 MET A N 1
ATOM 752 C CA . MET A 1 94 ? 15.190 -8.730 -14.647 1.00 74.94 94 MET A CA 1
ATOM 753 C C . MET A 1 94 ? 15.048 -8.906 -13.133 1.00 74.94 94 MET A C 1
ATOM 755 O O . MET A 1 94 ? 14.890 -10.031 -12.663 1.00 74.94 94 MET A O 1
ATOM 759 N N . PHE A 1 95 ? 15.114 -7.816 -12.366 1.00 73.19 95 PHE A N 1
ATOM 760 C CA . PHE A 1 95 ? 15.132 -7.890 -10.899 1.00 73.19 95 PHE A CA 1
ATOM 761 C C . PHE A 1 95 ? 13.758 -7.700 -10.253 1.00 73.19 95 PHE A C 1
ATOM 763 O O . PHE A 1 95 ? 13.541 -8.144 -9.125 1.00 73.19 95 PHE A O 1
ATOM 770 N N . TYR A 1 96 ? 12.822 -7.072 -10.964 1.00 75.56 96 TYR A N 1
ATOM 771 C CA . TYR A 1 96 ? 11.530 -6.660 -10.431 1.00 75.56 96 TYR A CA 1
ATOM 772 C C . TYR A 1 96 ? 10.394 -6.844 -11.443 1.00 75.56 96 TYR A C 1
ATOM 774 O O . TYR A 1 96 ? 9.646 -5.924 -11.774 1.00 75.56 96 TYR A O 1
ATOM 782 N N . SER A 1 97 ? 10.263 -8.071 -11.942 1.00 82.12 97 SER A N 1
ATOM 783 C CA . SER A 1 97 ? 9.251 -8.430 -12.934 1.00 82.12 97 SER A CA 1
ATOM 784 C C . SER A 1 97 ? 7.827 -8.096 -12.470 1.00 82.12 97 SER A C 1
ATOM 786 O O . SER A 1 97 ? 7.304 -8.715 -11.539 1.00 82.12 97 SER A O 1
ATOM 788 N N . ASN A 1 98 ? 7.161 -7.185 -13.190 1.00 87.25 98 ASN A N 1
ATOM 789 C CA . ASN A 1 98 ? 5.747 -6.853 -12.984 1.00 87.25 98 ASN A CA 1
ATOM 790 C C . ASN A 1 98 ? 4.861 -8.116 -13.027 1.00 87.25 98 ASN A C 1
ATOM 792 O O . ASN A 1 98 ? 3.950 -8.258 -12.217 1.00 87.25 98 ASN A O 1
ATOM 796 N N . TRP A 1 99 ? 5.158 -9.078 -13.909 1.00 87.19 99 TRP A N 1
ATOM 797 C CA . TRP A 1 99 ? 4.410 -10.339 -13.983 1.00 87.19 99 TRP A CA 1
ATOM 798 C C . TRP A 1 99 ? 4.496 -11.148 -12.683 1.00 87.19 99 TRP A C 1
ATOM 800 O O . TRP A 1 99 ? 3.487 -11.632 -12.175 1.00 87.19 99 TRP A O 1
ATOM 810 N N . PHE A 1 100 ? 5.694 -11.256 -12.107 1.00 84.50 100 PHE A N 1
ATOM 811 C CA . PHE A 1 100 ? 5.883 -11.934 -10.828 1.00 84.50 100 PHE A CA 1
ATOM 812 C C . PHE A 1 100 ? 5.212 -11.173 -9.674 1.00 84.50 100 PHE A C 1
ATOM 814 O O . PHE A 1 100 ? 4.571 -11.783 -8.818 1.00 84.50 100 PHE A O 1
ATOM 821 N N . CYS A 1 101 ? 5.278 -9.837 -9.678 1.00 85.00 101 CYS A N 1
ATOM 822 C CA . CYS A 1 101 ? 4.553 -9.009 -8.713 1.00 85.00 101 CYS A CA 1
ATOM 823 C C . CYS A 1 101 ? 3.034 -9.222 -8.788 1.00 85.00 101 CYS A C 1
ATOM 825 O O . CYS A 1 101 ? 2.401 -9.325 -7.742 1.00 85.00 101 CYS A O 1
ATOM 827 N N . LEU A 1 102 ? 2.460 -9.371 -9.986 1.00 88.00 102 LEU A N 1
ATOM 828 C CA . LEU A 1 102 ? 1.037 -9.676 -10.173 1.00 88.00 102 LEU A CA 1
ATOM 829 C C . LEU A 1 102 ? 0.655 -11.057 -9.611 1.00 88.00 102 LEU A C 1
ATOM 831 O O . LEU A 1 102 ? -0.410 -11.226 -9.012 1.00 88.00 102 LEU A O 1
ATOM 835 N N . GLN A 1 103 ? 1.534 -12.054 -9.757 1.00 88.12 103 GLN A N 1
ATOM 836 C CA . GLN A 1 103 ? 1.330 -13.371 -9.146 1.00 88.12 103 GLN A CA 1
ATOM 837 C C . GLN A 1 103 ? 1.323 -13.280 -7.615 1.00 88.12 103 GLN A C 1
ATOM 839 O O . GLN A 1 103 ? 0.434 -13.838 -6.968 1.00 88.12 103 GLN A O 1
ATOM 844 N N . ILE A 1 104 ? 2.273 -12.542 -7.032 1.00 85.00 104 ILE A N 1
ATOM 845 C CA . ILE A 1 104 ? 2.310 -12.290 -5.585 1.00 85.00 104 ILE A CA 1
ATOM 846 C C . ILE A 1 104 ? 1.059 -11.533 -5.136 1.00 85.00 104 ILE A C 1
ATOM 848 O O . ILE A 1 104 ? 0.467 -11.906 -4.127 1.00 85.00 104 ILE A O 1
ATOM 852 N N . ASP A 1 105 ? 0.631 -10.514 -5.882 1.00 87.75 105 ASP A N 1
ATOM 853 C CA . ASP A 1 105 ? -0.574 -9.737 -5.587 1.00 87.75 105 ASP A CA 1
ATOM 854 C C . ASP A 1 105 ? -1.824 -10.629 -5.547 1.00 87.75 105 ASP A C 1
ATOM 856 O O . ASP A 1 105 ? -2.619 -10.565 -4.609 1.00 87.75 105 ASP A O 1
ATOM 860 N N . THR A 1 106 ? -1.941 -11.556 -6.500 1.00 90.06 106 THR A N 1
ATOM 861 C CA . THR A 1 106 ? -3.033 -12.540 -6.540 1.00 90.06 106 THR A CA 1
ATOM 862 C C . THR A 1 106 ? -3.048 -13.415 -5.283 1.00 90.06 106 THR A C 1
ATOM 864 O O . THR A 1 106 ? -4.100 -13.609 -4.667 1.00 90.06 106 THR A O 1
ATOM 867 N N . VAL A 1 107 ? -1.881 -13.917 -4.863 1.00 88.19 107 VAL A N 1
ATOM 868 C CA . VAL A 1 107 ? -1.748 -14.718 -3.637 1.00 88.19 107 VAL A CA 1
ATOM 869 C C . VAL A 1 107 ? -2.071 -13.881 -2.401 1.00 88.19 107 VAL A C 1
ATOM 871 O O . VAL A 1 107 ? -2.825 -14.336 -1.544 1.00 88.19 107 VAL A O 1
ATOM 874 N N . LEU A 1 108 ? -1.560 -12.652 -2.314 1.00 88.12 108 LEU A N 1
ATOM 875 C CA . LEU A 1 108 ? -1.801 -11.740 -1.198 1.00 88.12 108 LEU A CA 1
ATOM 876 C C . LEU A 1 108 ? -3.302 -11.463 -1.036 1.00 88.12 108 LEU A C 1
ATOM 878 O O . LEU A 1 108 ? -3.854 -11.631 0.051 1.00 88.12 108 LEU A O 1
ATOM 882 N N . ARG A 1 109 ? -3.998 -11.130 -2.127 1.00 91.50 109 ARG A N 1
ATOM 883 C CA . ARG A 1 109 ? -5.452 -10.919 -2.107 1.00 91.50 109 ARG A CA 1
ATOM 884 C C . ARG A 1 109 ? -6.206 -12.153 -1.639 1.00 91.50 109 ARG A C 1
ATOM 886 O O . ARG A 1 109 ? -7.138 -12.018 -0.854 1.00 91.50 109 ARG A O 1
ATOM 893 N N . ALA A 1 110 ? -5.807 -13.341 -2.091 1.00 92.50 110 ALA A N 1
ATOM 894 C CA . ALA A 1 110 ? -6.431 -14.590 -1.670 1.00 92.50 110 ALA A CA 1
ATOM 895 C C . ALA A 1 110 ? -6.185 -14.890 -0.182 1.00 92.50 110 ALA A C 1
ATOM 897 O O . ALA A 1 110 ? -7.120 -15.259 0.523 1.00 92.50 110 ALA A O 1
ATOM 898 N N . MET A 1 111 ? -4.956 -14.697 0.306 1.00 89.06 111 MET A N 1
ATOM 899 C CA . MET A 1 111 ? -4.569 -14.970 1.695 1.00 89.06 111 MET A CA 1
ATOM 900 C C . MET A 1 111 ? -5.300 -14.086 2.704 1.00 89.06 111 MET A C 1
ATOM 902 O O . MET A 1 111 ? -5.715 -14.570 3.752 1.00 89.06 111 MET A O 1
ATOM 906 N N . PHE A 1 112 ? -5.446 -12.797 2.399 1.00 91.62 112 PHE A N 1
ATOM 907 C CA . PHE A 1 112 ? -6.077 -11.829 3.298 1.00 91.62 112 PHE A CA 1
ATOM 908 C C . PHE A 1 112 ? -7.582 -11.661 3.036 1.00 91.62 112 PHE A C 1
ATOM 910 O O . PHE A 1 112 ? -8.244 -10.839 3.675 1.00 91.62 112 PHE A O 1
ATOM 917 N N . LYS A 1 113 ? -8.149 -12.444 2.110 1.00 92.81 113 LYS A N 1
ATOM 918 C CA . LYS A 1 113 ? -9.586 -12.458 1.842 1.00 92.81 113 LYS A CA 1
ATOM 919 C C . LYS A 1 113 ? -10.344 -12.920 3.086 1.00 92.81 113 LYS A C 1
ATOM 921 O O . LYS A 1 113 ? -10.075 -13.986 3.625 1.00 92.81 113 LYS A O 1
ATOM 926 N N . GLY A 1 114 ? -11.337 -12.136 3.498 1.00 91.75 114 GLY A N 1
ATOM 927 C CA . GLY A 1 114 ? -12.174 -12.441 4.662 1.00 91.75 114 GLY A CA 1
ATOM 928 C C . GLY A 1 114 ? -11.628 -11.918 5.992 1.00 91.75 114 GLY A C 1
ATOM 929 O O . GLY A 1 114 ? -12.365 -11.934 6.971 1.00 91.75 114 GLY A O 1
ATOM 930 N N . LEU A 1 115 ? -10.399 -11.393 6.024 1.00 93.25 115 LEU A N 1
ATOM 931 C CA . LEU A 1 115 ? -9.880 -10.661 7.180 1.00 93.25 115 LEU A CA 1
ATOM 932 C C . LEU A 1 115 ? -10.378 -9.210 7.167 1.00 93.25 115 LEU A C 1
ATOM 934 O O . LEU A 1 115 ? -10.687 -8.653 6.110 1.00 93.25 115 LEU A O 1
ATOM 938 N N . SER A 1 116 ? -10.416 -8.570 8.339 1.00 92.75 116 SER A N 1
ATOM 939 C CA . SER A 1 116 ? -10.821 -7.164 8.495 1.00 92.75 116 SER A CA 1
ATOM 940 C C . SER A 1 116 ? -9.725 -6.182 8.040 1.00 92.75 116 SER A C 1
ATOM 942 O O . SER A 1 116 ? -9.271 -5.323 8.798 1.00 92.75 116 SER A O 1
ATOM 944 N N . VAL A 1 117 ? -9.298 -6.302 6.782 1.00 92.94 117 VAL A N 1
ATOM 945 C CA . VAL A 1 117 ? -8.303 -5.439 6.133 1.00 92.94 117 VAL A CA 1
ATOM 946 C C . VAL A 1 117 ? -8.923 -4.645 4.983 1.00 92.94 117 VAL A C 1
ATOM 948 O O . VAL A 1 117 ? -9.928 -5.043 4.392 1.00 92.94 117 VAL A O 1
ATOM 951 N N . LYS A 1 118 ? -8.306 -3.517 4.626 1.00 93.25 118 LYS A N 1
ATOM 952 C CA . LYS A 1 118 ? -8.581 -2.796 3.376 1.00 93.25 118 LYS A CA 1
ATOM 953 C C . LYS A 1 118 ? -7.410 -2.964 2.420 1.00 93.25 118 LYS A C 1
ATOM 955 O O . LYS A 1 118 ? -6.263 -2.799 2.820 1.00 93.25 118 LYS A O 1
ATOM 960 N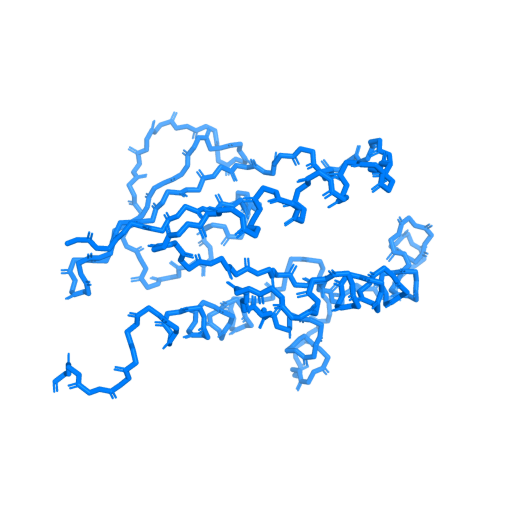 N . MET A 1 119 ? -7.696 -3.258 1.158 1.00 91.81 119 MET A N 1
ATOM 961 C CA . MET A 1 119 ? -6.684 -3.232 0.103 1.00 91.81 119 MET A CA 1
ATOM 962 C C . MET A 1 119 ? -6.610 -1.814 -0.464 1.00 91.81 119 MET A C 1
ATOM 964 O O . MET A 1 119 ? -7.630 -1.244 -0.855 1.00 91.81 119 MET A O 1
ATOM 968 N N . LEU A 1 120 ? -5.415 -1.237 -0.484 1.00 92.62 120 LEU A N 1
ATOM 969 C CA . LEU A 1 120 ? -5.100 -0.087 -1.318 1.00 92.62 120 LEU A CA 1
ATOM 970 C C . LEU A 1 120 ? -4.519 -0.636 -2.620 1.00 92.62 120 LEU A C 1
ATOM 972 O O . LEU A 1 120 ? -3.380 -1.106 -2.641 1.00 92.62 120 LEU A O 1
ATOM 976 N N . ASP A 1 121 ? -5.332 -0.606 -3.675 1.00 93.00 121 ASP A N 1
ATOM 977 C CA . ASP A 1 121 ? -5.011 -1.197 -4.973 1.00 93.00 121 ASP A CA 1
ATOM 978 C C . ASP A 1 121 ? -4.058 -0.316 -5.790 1.00 93.00 121 ASP A C 1
ATOM 980 O O . ASP A 1 121 ? -4.411 0.281 -6.804 1.00 93.00 121 ASP A O 1
ATOM 984 N N . ALA A 1 122 ? -2.831 -0.198 -5.299 1.00 92.06 122 ALA A N 1
ATOM 985 C CA . ALA A 1 122 ? -1.773 0.578 -5.920 1.00 92.06 122 ALA A CA 1
ATOM 986 C C . ALA A 1 122 ? -1.451 0.109 -7.348 1.00 92.06 122 ALA A C 1
ATOM 988 O O . ALA A 1 122 ? -1.104 0.928 -8.204 1.00 92.06 122 ALA A O 1
ATOM 989 N N . TRP A 1 123 ? -1.625 -1.187 -7.615 1.00 92.12 123 TRP A N 1
ATOM 990 C CA . TRP A 1 123 ? -1.476 -1.772 -8.942 1.00 92.12 123 TRP A CA 1
ATOM 991 C C . TRP A 1 123 ? -2.448 -1.139 -9.940 1.00 92.12 123 TRP A C 1
ATOM 993 O O . TRP A 1 123 ? -2.010 -0.497 -10.892 1.00 92.12 123 TRP A O 1
ATOM 1003 N N . GLU A 1 124 ? -3.756 -1.222 -9.686 1.00 94.31 124 GLU A N 1
ATOM 1004 C CA . GLU A 1 124 ? -4.764 -0.625 -10.572 1.00 94.31 124 GLU A CA 1
ATOM 1005 C C . GLU A 1 124 ? -4.651 0.904 -10.619 1.00 94.31 124 GLU A C 1
ATOM 1007 O O . GLU A 1 124 ? -4.808 1.511 -11.675 1.00 94.31 124 GLU A O 1
ATOM 1012 N N . MET A 1 125 ? -4.313 1.547 -9.496 1.00 94.38 125 MET A N 1
ATOM 1013 C CA . MET A 1 125 ? -4.123 2.999 -9.453 1.00 94.38 125 MET A CA 1
ATOM 1014 C C . MET A 1 125 ? -2.953 3.472 -10.320 1.00 94.38 125 MET A C 1
ATOM 1016 O O . MET A 1 125 ? -3.051 4.536 -10.927 1.00 94.38 125 MET A O 1
ATOM 1020 N N . THR A 1 126 ? -1.851 2.719 -10.370 1.00 93.88 126 THR A N 1
ATOM 1021 C CA . THR A 1 126 ? -0.706 3.045 -11.234 1.00 93.88 126 THR A CA 1
ATOM 1022 C C . THR A 1 126 ? -0.970 2.666 -12.687 1.00 93.88 126 THR A C 1
ATOM 1024 O O . THR A 1 126 ? -0.622 3.449 -13.564 1.00 93.88 126 THR A O 1
ATOM 1027 N N . LEU A 1 127 ? -1.647 1.540 -12.939 1.00 93.88 127 LEU A N 1
ATOM 1028 C CA . LEU A 1 127 ? -2.037 1.093 -14.280 1.00 93.88 127 LEU A CA 1
ATOM 1029 C C . LEU A 1 127 ? -3.008 2.060 -14.967 1.00 93.88 127 LEU A C 1
ATOM 1031 O O . LEU A 1 127 ? -2.875 2.337 -16.156 1.00 93.88 127 LEU A O 1
ATOM 1035 N N . ALA A 1 128 ? -3.994 2.569 -14.227 1.00 94.44 128 ALA A N 1
ATOM 1036 C CA . ALA A 1 128 ? -5.028 3.449 -14.763 1.00 94.44 128 ALA A CA 1
ATOM 1037 C C . ALA A 1 128 ? -4.568 4.909 -14.923 1.00 94.44 128 ALA A C 1
ATOM 1039 O O . ALA A 1 128 ? -5.285 5.723 -15.511 1.00 94.44 128 ALA A O 1
ATOM 1040 N N . HIS A 1 129 ? -3.403 5.278 -14.384 1.00 94.75 129 HIS A N 1
ATOM 1041 C CA . HIS A 1 129 ? -2.916 6.649 -14.457 1.00 94.75 129 HIS A CA 1
ATOM 1042 C C . HIS A 1 129 ? -2.122 6.894 -15.745 1.00 94.75 129 HIS A C 1
ATOM 1044 O O . HIS A 1 129 ? -1.291 6.097 -16.151 1.00 94.75 129 HIS A O 1
ATOM 1050 N N . HIS A 1 130 ? -2.291 8.070 -16.348 1.00 94.75 130 HIS A N 1
ATOM 1051 C CA . HIS A 1 130 ? -1.569 8.472 -17.566 1.00 94.75 130 HIS A CA 1
ATOM 1052 C C . HIS A 1 130 ? -0.079 8.807 -17.349 1.00 94.75 130 HIS A C 1
ATOM 1054 O O . HIS A 1 130 ? 0.620 9.155 -18.298 1.00 94.75 130 HIS A O 1
ATOM 1060 N N . LEU A 1 131 ? 0.393 8.802 -16.100 1.00 94.81 131 LEU A N 1
ATOM 1061 C CA . LEU A 1 131 ? 1.774 9.162 -15.779 1.00 94.81 131 LEU A CA 1
ATOM 1062 C C . LEU A 1 131 ? 2.649 7.907 -15.873 1.00 94.81 131 LEU A C 1
ATOM 1064 O O . LEU A 1 131 ? 2.134 6.805 -15.702 1.00 94.81 131 LEU A O 1
ATOM 1068 N N . PRO A 1 132 ? 3.958 8.048 -16.140 1.00 92.94 132 PRO A N 1
ATOM 1069 C CA . PRO A 1 132 ? 4.827 6.898 -16.347 1.00 92.94 132 PRO A CA 1
ATOM 1070 C C . PRO A 1 132 ? 4.850 5.965 -15.134 1.00 92.94 132 PRO A C 1
ATOM 1072 O O . PRO A 1 132 ? 4.882 6.418 -13.987 1.00 92.94 132 PRO A O 1
ATOM 1075 N N . HIS A 1 133 ? 4.891 4.661 -15.413 1.00 92.25 133 HIS A N 1
ATOM 1076 C CA . HIS A 1 133 ? 5.111 3.641 -14.394 1.00 92.25 133 HIS A CA 1
ATOM 1077 C C . HIS A 1 133 ? 6.485 3.837 -13.754 1.00 92.25 133 HIS A C 1
ATOM 1079 O O . HIS A 1 133 ? 7.485 4.033 -14.447 1.00 92.25 133 HIS A O 1
ATOM 1085 N N . ASP A 1 134 ? 6.530 3.780 -12.432 1.00 87.69 134 ASP A N 1
ATOM 1086 C CA . ASP A 1 134 ? 7.742 3.912 -11.639 1.00 87.69 134 ASP A CA 1
ATOM 1087 C C . ASP A 1 134 ? 7.502 3.223 -10.293 1.00 87.69 134 ASP A C 1
ATOM 1089 O O . ASP A 1 134 ? 6.425 3.351 -9.704 1.00 87.69 134 ASP A O 1
ATOM 1093 N N . LEU A 1 135 ? 8.521 2.521 -9.788 1.00 81.38 135 LEU A N 1
ATOM 1094 C CA . LEU A 1 135 ? 8.496 1.950 -8.441 1.00 81.38 135 LEU A CA 1
ATOM 1095 C C . LEU A 1 135 ? 8.184 3.033 -7.398 1.00 81.38 135 LEU A C 1
ATOM 1097 O O . LEU A 1 135 ? 7.466 2.781 -6.426 1.00 81.38 135 LEU A O 1
ATOM 1101 N N . TYR A 1 136 ? 8.716 4.235 -7.637 1.00 85.38 136 TYR A N 1
ATOM 1102 C CA . TYR A 1 136 ? 8.432 5.450 -6.890 1.00 85.38 136 TYR A CA 1
ATOM 1103 C C . TYR A 1 136 ? 7.491 6.335 -7.721 1.00 85.38 136 TYR A C 1
ATOM 1105 O O . TYR A 1 136 ? 7.966 7.204 -8.458 1.00 85.38 136 TYR A O 1
ATOM 1113 N N . PRO A 1 137 ? 6.165 6.112 -7.647 1.00 87.06 137 PRO A N 1
ATOM 1114 C CA . PRO A 1 137 ? 5.219 6.758 -8.543 1.00 87.06 137 PRO A CA 1
ATOM 1115 C C . PRO A 1 137 ? 5.203 8.282 -8.345 1.00 87.06 137 PRO A C 1
ATOM 1117 O O . PRO A 1 137 ? 5.497 8.767 -7.250 1.00 87.06 137 PRO A O 1
ATOM 1120 N N . PRO A 1 138 ? 4.822 9.063 -9.372 1.00 88.81 138 PRO A N 1
ATOM 1121 C CA . PRO A 1 138 ? 4.723 10.514 -9.259 1.00 88.81 138 PRO A CA 1
ATOM 1122 C C . PRO A 1 138 ? 3.765 10.982 -8.157 1.00 88.81 138 PRO A C 1
ATOM 1124 O O . PRO A 1 138 ? 2.777 10.320 -7.831 1.00 88.81 138 PRO A O 1
ATOM 1127 N N . GLN A 1 139 ? 4.003 12.195 -7.651 1.00 85.06 139 GLN A N 1
ATOM 1128 C CA . GLN A 1 139 ? 3.278 12.768 -6.509 1.00 85.06 139 GLN A CA 1
ATOM 1129 C C . GLN A 1 139 ? 1.750 12.763 -6.667 1.00 85.06 139 GLN A C 1
ATOM 1131 O O . GLN A 1 139 ? 1.040 12.548 -5.689 1.00 85.06 139 GLN A O 1
ATOM 1136 N N . ALA A 1 140 ? 1.231 12.962 -7.884 1.00 88.56 140 ALA A N 1
ATOM 1137 C CA . ALA A 1 140 ? -0.209 12.920 -8.150 1.00 88.56 140 ALA A CA 1
ATOM 1138 C C . ALA A 1 140 ? -0.827 11.549 -7.814 1.00 88.56 140 ALA A C 1
ATOM 1140 O O . ALA A 1 140 ? -1.897 11.478 -7.209 1.00 88.56 140 ALA A O 1
ATOM 1141 N N . ILE A 1 141 ? -0.121 10.461 -8.132 1.00 90.88 141 ILE A N 1
ATOM 1142 C CA . ILE A 1 141 ? -0.554 9.095 -7.822 1.00 90.88 141 ILE A CA 1
ATOM 1143 C C . ILE A 1 141 ? -0.472 8.848 -6.312 1.00 90.88 141 ILE A C 1
ATOM 1145 O O . ILE A 1 141 ? -1.431 8.353 -5.720 1.00 90.88 141 ILE A O 1
ATOM 1149 N N . ILE A 1 142 ? 0.630 9.256 -5.670 1.00 86.12 142 ILE A N 1
ATOM 1150 C CA . ILE A 1 142 ? 0.794 9.140 -4.211 1.00 86.12 142 ILE A CA 1
ATOM 1151 C C . ILE A 1 142 ? -0.324 9.891 -3.482 1.00 86.12 142 ILE A C 1
ATOM 1153 O O . ILE A 1 142 ? -0.905 9.363 -2.534 1.00 86.12 142 ILE A O 1
ATOM 1157 N N . LYS A 1 143 ? -0.676 11.096 -3.940 1.00 84.12 143 LYS A N 1
ATOM 1158 C CA . LYS A 1 143 ? -1.781 11.876 -3.375 1.00 84.12 143 LYS A CA 1
ATOM 1159 C C . LYS A 1 143 ? -3.105 11.119 -3.467 1.00 84.12 143 LYS A C 1
ATOM 1161 O O . LYS A 1 143 ? -3.826 11.042 -2.475 1.00 84.12 143 LYS A O 1
ATOM 1166 N N . ASN A 1 144 ? -3.398 10.496 -4.608 1.00 88.81 144 ASN A N 1
ATO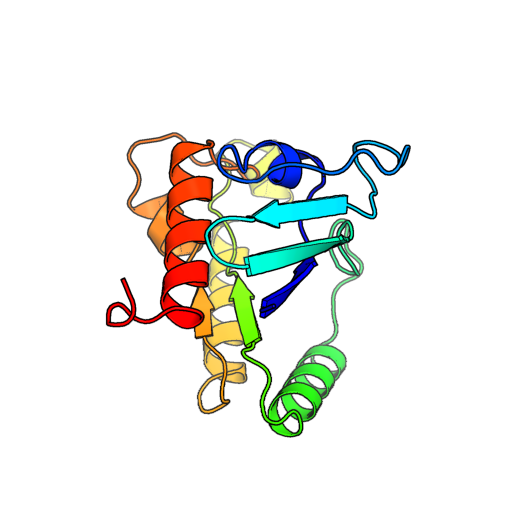M 1167 C CA . ASN A 1 144 ? -4.596 9.669 -4.756 1.00 88.81 144 ASN A CA 1
ATOM 1168 C C . ASN A 1 144 ? -4.586 8.476 -3.789 1.00 88.81 144 ASN A C 1
ATOM 1170 O O . ASN A 1 144 ? -5.596 8.210 -3.140 1.00 88.81 144 ASN A O 1
ATOM 1174 N N . MET A 1 145 ? -3.449 7.789 -3.643 1.00 88.94 145 MET A N 1
ATOM 1175 C CA . MET A 1 145 ? -3.301 6.663 -2.711 1.00 88.94 145 MET A CA 1
ATOM 1176 C C . MET A 1 145 ? -3.554 7.085 -1.259 1.00 88.94 145 MET A C 1
ATOM 1178 O O . MET A 1 145 ? -4.292 6.421 -0.530 1.00 88.94 145 MET A O 1
ATOM 1182 N N . VAL A 1 146 ? -2.987 8.222 -0.843 1.00 83.88 146 VAL A N 1
ATOM 1183 C CA . VAL A 1 146 ? -3.206 8.792 0.493 1.00 83.88 146 VAL A CA 1
ATOM 1184 C C . VAL A 1 146 ? -4.671 9.175 0.689 1.00 83.88 146 VAL A C 1
ATOM 1186 O O . VAL A 1 146 ? -5.244 8.827 1.719 1.00 83.88 146 VAL A O 1
ATOM 1189 N N . ASN A 1 147 ? -5.312 9.810 -0.295 1.00 85.00 147 ASN A N 1
ATOM 1190 C CA . ASN A 1 147 ? -6.730 10.169 -0.215 1.00 85.00 147 ASN A CA 1
ATOM 1191 C C . ASN A 1 147 ? -7.629 8.941 -0.005 1.00 85.00 147 ASN A C 1
ATOM 1193 O O . ASN A 1 147 ? -8.551 8.991 0.809 1.00 85.00 147 ASN A O 1
ATOM 1197 N N . VAL A 1 148 ? -7.334 7.816 -0.669 1.00 88.44 148 VAL A N 1
ATOM 1198 C CA . VAL A 1 148 ? -8.049 6.548 -0.446 1.00 88.44 148 VAL A CA 1
ATOM 1199 C C . VAL A 1 148 ? -7.851 6.049 0.988 1.00 88.44 148 VAL A C 1
ATOM 1201 O O . VAL A 1 148 ? -8.832 5.707 1.647 1.00 88.44 148 VAL A O 1
ATOM 1204 N N . ILE A 1 149 ? -6.621 6.066 1.518 1.00 86.44 149 ILE A N 1
ATOM 1205 C CA . ILE A 1 149 ? -6.355 5.682 2.918 1.00 86.44 149 ILE A CA 1
ATOM 1206 C C . ILE A 1 149 ? -7.151 6.569 3.882 1.00 86.44 149 ILE A C 1
ATOM 1208 O O . ILE A 1 149 ? -7.802 6.062 4.797 1.00 86.44 149 ILE A O 1
ATOM 1212 N N . LEU A 1 150 ? -7.116 7.887 3.677 1.00 82.00 150 LEU A N 1
ATOM 1213 C CA . LEU A 1 150 ? -7.816 8.850 4.524 1.00 82.00 150 LEU A CA 1
ATOM 1214 C C . LEU A 1 150 ? -9.336 8.658 4.472 1.00 82.00 150 LEU A C 1
ATOM 1216 O O . LEU A 1 150 ? -9.988 8.778 5.509 1.00 82.00 150 LEU A O 1
ATOM 1220 N N . SER A 1 151 ? -9.891 8.269 3.320 1.00 85.25 151 SER A N 1
ATOM 1221 C CA . SER A 1 151 ? -11.324 7.971 3.184 1.00 85.25 151 SER A CA 1
ATOM 1222 C C . SER A 1 151 ? -11.799 6.824 4.091 1.00 85.25 151 SER A C 1
ATOM 1224 O O . SER A 1 151 ? -12.955 6.811 4.510 1.00 85.25 151 SER A O 1
ATOM 1226 N N . TYR A 1 152 ? -10.912 5.891 4.461 1.00 86.81 152 TYR A N 1
ATOM 1227 C CA . TYR A 1 152 ? -11.226 4.812 5.404 1.00 86.81 152 TYR A CA 1
ATOM 1228 C C . TYR A 1 152 ? -11.207 5.255 6.872 1.00 86.81 152 TYR A C 1
ATOM 1230 O O . TYR A 1 152 ? -11.823 4.606 7.715 1.00 86.81 152 TYR A O 1
ATOM 1238 N N . ILE A 1 153 ? -10.480 6.328 7.189 1.00 82.06 153 ILE A N 1
ATOM 1239 C CA . ILE A 1 153 ? -10.333 6.861 8.551 1.00 82.06 153 ILE A CA 1
ATOM 1240 C C . ILE A 1 153 ? -11.450 7.863 8.845 1.00 82.06 153 ILE A C 1
ATOM 1242 O O . ILE A 1 153 ? -12.041 7.832 9.925 1.00 82.06 153 ILE A O 1
ATOM 1246 N N . CYS A 1 154 ? -11.750 8.718 7.866 1.00 74.62 154 CYS A N 1
ATOM 1247 C CA . CYS A 1 154 ? -12.754 9.771 7.943 1.00 74.62 154 CYS A CA 1
ATOM 1248 C C . CYS A 1 154 ? -13.801 9.583 6.829 1.00 74.62 154 CYS A C 1
ATOM 1250 O O . CYS A 1 154 ? -13.741 10.288 5.819 1.00 74.62 154 CYS A O 1
ATOM 1252 N N . PRO A 1 155 ? -14.757 8.645 6.965 1.00 69.06 155 PRO A N 1
ATOM 1253 C CA . PRO A 1 155 ? -15.836 8.513 5.993 1.00 69.06 155 PRO A CA 1
ATOM 1254 C C . PRO A 1 155 ? -16.647 9.817 5.956 1.00 69.06 155 PRO A C 1
ATOM 1256 O O . PRO A 1 155 ? -17.032 10.339 7.004 1.00 69.06 155 PRO A O 1
ATOM 1259 N N . ALA A 1 156 ? -16.845 10.373 4.757 1.00 54.06 156 ALA A N 1
ATOM 1260 C CA . ALA A 1 156 ? -17.490 11.670 4.557 1.00 54.06 156 ALA A CA 1
ATOM 1261 C C . ALA A 1 156 ? -18.840 11.737 5.304 1.00 54.06 156 ALA A C 1
ATOM 1263 O O . ALA A 1 156 ? -19.694 10.870 5.129 1.00 54.06 156 ALA A O 1
ATOM 1264 N N . GLY A 1 157 ? -18.991 12.745 6.173 1.00 50.81 157 GLY A N 1
ATOM 1265 C CA . GLY A 1 157 ? -20.110 12.866 7.123 1.00 50.81 157 GLY A CA 1
ATOM 1266 C C . GLY A 1 157 ? -19.783 13.579 8.447 1.00 50.81 157 GLY A C 1
ATOM 1267 O O . GLY A 1 157 ? -20.662 13.729 9.291 1.00 50.81 157 GLY A O 1
ATOM 1268 N N . LYS A 1 158 ? -18.536 14.027 8.648 1.00 40.38 158 LYS A N 1
ATOM 1269 C CA . LYS A 1 158 ? -18.130 14.939 9.736 1.00 40.38 158 LYS A CA 1
ATOM 1270 C C . LYS A 1 158 ? -17.242 16.073 9.208 1.00 40.38 158 LYS A C 1
ATOM 1272 O O . LYS A 1 158 ? -16.116 16.238 9.671 1.00 40.38 158 LYS A O 1
ATOM 1277 N N . ILE A 1 159 ? -17.739 16.791 8.205 1.00 41.41 159 ILE A N 1
ATOM 1278 C CA . ILE A 1 159 ? -17.209 18.093 7.779 1.00 41.41 159 ILE A CA 1
ATOM 1279 C C . ILE A 1 159 ? -18.332 19.099 7.981 1.00 41.41 159 ILE A C 1
ATOM 1281 O O . ILE A 1 159 ? -19.463 18.755 7.566 1.00 41.41 159 ILE A O 1
#

pLDDT: mean 81.27, std 11.94, range [40.38, 94.81]

Foldseek 3Di:
DAEAEEEDFLVLVVLQVQWAWDCPVDDSGADQTWTDDPPVRYIYTYGYDDPDDVDDDDDPVNVLVVLVVLQPDPPDAAEDEAAFFADPDPVCCVPPNPVVSVVVRVVNCVSNPPGNYHYLPNHVLNVVDPADGHSNDHSVSSNVSVVVVVCVVCVPDPD

Radius of gyration: 16.36 Å; chains: 1; bounding box: 39×40×37 Å

InterPro domains:
  IPR057106 NXPE, C-terminal [PF24536] (73-154)

Sequence (159 aa):
MHRIKGTMDGAMYHQILDLKHLNLYTPRRVGPFMAVDSTNNILVSFRCHGPPIRFTSVRFSELRYVANEIDRIQATLVVIHTANLQKLDPENSMFYSNWFCLQIDTVLRAMFKGLSVKMLDAWEMTLAHHLPHDLYPPQAIIKNMVNVILSYICPAGKI

Organism: NCBI:txid175788

Secondary structure (DSSP, 8-state):
-EEEEEE--HHHHTT-TTSEEE-----TTT--EEEEETTTTEEEEEES--TTTT-PPPPHHHHHHHHHHHHH--S--EEEE-PPPPP-SHHHHHHS-HHHHHHHHHHHHHHTTTSSEEEE-HHHHHHTSSSPP-SS--HHHHHHHHHHHHHHHS-SS--